Protein AF-A0A6P0DJ82-F1 (afdb_monomer_lite)

Sequence (108 aa):
MTMIDERTPITREGIIADLRRLADLAEASGDRISAVRALKVAWHIERRAPTNPMPPSIDTIIAIGEDAAALASGFDPEAGAAIKAAVADLKACRMELIVAERENSTLH

Secondary structure (DSSP, 8-state):
-----TTS---HHHHHHHHHHHHHHHHHTT-HHHHHHHHHHHHHHHHHS-SSPPPPPHHHHHHHHHHHHHHHHTT-HHHHHHHHHHHHHHHHHHHHHHHHHHHHHT--

Foldseek 3Di:
DDDPPPPDDDDLVNLLVVLCVQLVVCVVVVNNVSNVVSNVVSVCSVPPVPPDDDDDPLVVVLVVLQVVLVVCCVPPVVVSVVSVVVSVVSVVVVVVVVVVVVVVVVVD

Radius of gyration: 18.79 Å; chains: 1; bounding box: 34×27×58 Å

Structure (mmCIF, N/CA/C/O backbone):
data_AF-A0A6P0DJ82-F1
#
_entry.id   AF-A0A6P0DJ82-F1
#
loop_
_atom_site.group_PDB
_atom_site.id
_atom_site.type_symbol
_atom_site.label_atom_id
_atom_site.label_alt_id
_atom_site.label_comp_id
_atom_site.label_asym_id
_atom_site.label_entity_id
_atom_site.label_seq_id
_atom_site.pdbx_PDB_ins_code
_atom_site.Cartn_x
_atom_site.Cartn_y
_atom_site.Cartn_z
_atom_site.occupancy
_atom_site.B_iso_or_equiv
_atom_site.auth_seq_id
_atom_site.auth_comp_id
_atom_site.auth_asym_id
_atom_site.auth_atom_id
_atom_site.pdbx_PDB_model_num
ATOM 1 N N . MET A 1 1 ? -7.851 -16.373 13.574 1.00 32.56 1 MET A N 1
ATOM 2 C CA . MET A 1 1 ? -6.740 -16.456 12.607 1.00 32.56 1 MET A CA 1
ATOM 3 C C . MET A 1 1 ? -7.352 -16.558 11.213 1.00 32.56 1 MET A C 1
ATOM 5 O O . MET A 1 1 ? -7.507 -17.651 10.689 1.00 32.56 1 MET A O 1
ATOM 9 N N . THR A 1 2 ? -7.855 -15.453 10.661 1.00 38.84 2 THR A N 1
ATOM 10 C CA . THR A 1 2 ? -8.396 -15.451 9.294 1.00 38.84 2 THR A CA 1
ATOM 11 C C . THR A 1 2 ? -7.216 -15.314 8.350 1.00 38.84 2 THR A C 1
ATOM 13 O O . THR A 1 2 ? -6.661 -14.227 8.211 1.00 38.84 2 THR A O 1
ATOM 16 N N . MET A 1 3 ? -6.790 -16.447 7.790 1.00 40.94 3 MET A N 1
ATOM 17 C CA . MET A 1 3 ? -5.861 -16.482 6.668 1.00 40.94 3 MET A CA 1
ATOM 18 C C . MET A 1 3 ? -6.471 -15.635 5.555 1.00 40.94 3 MET A C 1
ATOM 20 O O . MET A 1 3 ? -7.591 -15.906 5.122 1.00 40.94 3 MET A O 1
ATOM 24 N N . ILE A 1 4 ? -5.780 -14.570 5.162 1.00 49.41 4 ILE A N 1
ATOM 25 C CA . ILE A 1 4 ? -6.123 -13.824 3.957 1.00 49.41 4 ILE A CA 1
ATOM 26 C C . ILE A 1 4 ? -5.852 -14.808 2.819 1.00 49.41 4 ILE A C 1
ATOM 28 O O . ILE A 1 4 ? -4.702 -15.137 2.550 1.00 49.41 4 ILE A O 1
ATOM 32 N N . ASP A 1 5 ? -6.912 -15.376 2.250 1.00 46.72 5 ASP A N 1
ATOM 33 C CA . ASP A 1 5 ? -6.819 -16.250 1.086 1.00 46.72 5 ASP A CA 1
ATOM 34 C C . ASP A 1 5 ? -6.239 -15.419 -0.067 1.00 46.72 5 ASP A C 1
ATOM 36 O O . ASP A 1 5 ? -6.892 -14.489 -0.555 1.00 46.72 5 ASP A O 1
ATOM 40 N N . GLU A 1 6 ? -5.002 -15.736 -0.465 1.00 53.59 6 GLU A N 1
ATOM 41 C CA . GLU A 1 6 ? -4.192 -15.049 -1.486 1.00 53.59 6 GLU A CA 1
ATOM 42 C C . GLU A 1 6 ? -4.889 -14.948 -2.858 1.00 53.59 6 GLU A C 1
ATOM 44 O O . GLU A 1 6 ? -4.403 -14.273 -3.764 1.00 53.59 6 GLU A O 1
ATOM 49 N N . ARG A 1 7 ? -6.047 -15.599 -3.031 1.00 56.50 7 ARG A N 1
ATOM 50 C CA . ARG A 1 7 ? -6.838 -15.616 -4.268 1.00 56.50 7 ARG A CA 1
ATOM 51 C C . ARG A 1 7 ? -8.034 -14.676 -4.286 1.00 56.50 7 ARG A C 1
ATOM 53 O O . ARG A 1 7 ? -8.703 -14.594 -5.317 1.00 56.50 7 ARG A O 1
ATOM 60 N N . THR A 1 8 ? -8.336 -13.978 -3.193 1.00 61.09 8 THR A N 1
ATOM 61 C CA . THR A 1 8 ? -9.473 -13.049 -3.192 1.00 61.09 8 THR A CA 1
ATOM 62 C C . THR A 1 8 ? -9.048 -11.746 -3.868 1.00 61.09 8 THR A C 1
ATOM 64 O O . THR A 1 8 ? -8.164 -11.064 -3.346 1.00 61.09 8 THR A O 1
ATOM 67 N N . PRO A 1 9 ? -9.625 -11.370 -5.025 1.00 70.06 9 PRO A N 1
ATOM 68 C CA . PRO A 1 9 ? -9.241 -10.137 -5.692 1.00 70.06 9 PRO A CA 1
ATOM 69 C C . PRO A 1 9 ? -9.509 -8.950 -4.766 1.00 70.06 9 PRO A C 1
ATOM 71 O O . PRO A 1 9 ? -10.616 -8.784 -4.246 1.00 70.06 9 PRO A O 1
ATOM 74 N N . ILE A 1 10 ? -8.487 -8.119 -4.566 1.00 78.81 10 ILE A N 1
ATOM 75 C CA . ILE A 1 10 ? -8.620 -6.874 -3.815 1.00 78.81 10 ILE A CA 1
ATOM 76 C C . ILE A 1 10 ? -9.503 -5.938 -4.642 1.00 78.81 10 ILE A C 1
ATOM 78 O O . ILE A 1 10 ? -9.086 -5.399 -5.666 1.00 78.81 10 ILE A O 1
ATOM 82 N N . THR A 1 11 ? -10.749 -5.772 -4.207 1.00 85.62 11 THR A N 1
ATOM 83 C CA . THR A 1 11 ? -11.721 -4.876 -4.839 1.00 85.62 11 THR A CA 1
ATOM 84 C C . THR A 1 11 ? -11.856 -3.590 -4.042 1.00 85.62 11 THR A C 1
ATOM 86 O O . THR A 1 11 ? -11.636 -3.554 -2.828 1.00 85.62 11 THR A O 1
ATOM 89 N N . ARG A 1 12 ? -12.271 -2.520 -4.722 1.00 84.50 12 ARG A N 1
ATOM 90 C CA . ARG A 1 12 ? -12.584 -1.237 -4.089 1.00 84.50 12 ARG A CA 1
ATOM 91 C C . ARG A 1 12 ? -13.615 -1.408 -2.971 1.00 84.50 12 ARG A C 1
ATOM 93 O O . ARG A 1 12 ? -13.432 -0.887 -1.875 1.00 84.50 12 ARG A O 1
ATOM 100 N N . GLU A 1 13 ? -14.675 -2.159 -3.243 1.00 88.19 13 GLU A N 1
ATOM 101 C CA . GLU A 1 13 ? -15.766 -2.427 -2.309 1.00 88.19 13 GLU A CA 1
ATOM 102 C C . GLU A 1 13 ? -15.291 -3.274 -1.120 1.00 88.19 13 GLU A C 1
ATOM 104 O O . GLU A 1 13 ? -15.684 -2.999 0.014 1.00 88.19 13 GLU A O 1
ATOM 109 N N . GLY A 1 14 ? -14.394 -4.239 -1.356 1.00 89.88 14 GLY A N 1
ATOM 110 C CA . GLY A 1 14 ? -13.746 -5.020 -0.301 1.00 89.88 14 GLY A CA 1
ATOM 111 C C . GLY A 1 14 ? -12.925 -4.149 0.650 1.00 89.88 14 GLY A C 1
ATOM 112 O O . GLY A 1 14 ? -13.138 -4.197 1.859 1.00 89.88 14 GLY A O 1
ATOM 113 N N . ILE A 1 15 ? -12.072 -3.269 0.112 1.00 90.00 15 ILE A N 1
ATOM 114 C CA . ILE A 1 15 ? -11.275 -2.330 0.922 1.00 90.00 15 ILE A CA 1
ATOM 115 C C . ILE A 1 15 ? -12.183 -1.411 1.752 1.00 90.00 15 ILE A C 1
ATOM 117 O O . ILE A 1 15 ? -11.930 -1.189 2.935 1.00 90.00 15 ILE A O 1
ATOM 121 N N . ILE A 1 16 ? -13.253 -0.875 1.156 1.00 91.62 16 ILE A N 1
ATOM 122 C CA . ILE A 1 16 ? -14.223 -0.031 1.871 1.00 91.62 16 ILE A CA 1
ATOM 123 C C . ILE A 1 16 ? -14.861 -0.803 3.035 1.00 91.62 16 ILE A C 1
ATOM 125 O O . ILE A 1 16 ? -14.974 -0.264 4.140 1.00 91.62 16 ILE A O 1
ATOM 129 N N . ALA A 1 17 ? -15.271 -2.054 2.809 1.00 93.44 17 ALA A N 1
ATOM 130 C CA . ALA A 1 17 ? -15.864 -2.896 3.844 1.00 93.44 17 ALA A CA 1
ATOM 131 C C . ALA A 1 17 ? -14.873 -3.183 4.984 1.00 93.44 17 ALA A C 1
ATOM 133 O O . ALA A 1 17 ? -15.243 -3.100 6.156 1.00 93.44 17 ALA A O 1
ATOM 134 N N . ASP A 1 18 ? -13.611 -3.456 4.654 1.00 94.25 18 ASP A N 1
ATOM 135 C CA . ASP A 1 18 ? -12.558 -3.701 5.637 1.00 94.25 18 ASP A CA 1
ATOM 136 C C . ASP A 1 18 ? -12.238 -2.452 6.466 1.00 94.25 18 ASP A C 1
ATOM 138 O O . ASP A 1 18 ? -12.105 -2.545 7.685 1.00 94.25 18 ASP A O 1
ATOM 142 N N . LEU A 1 19 ? -12.198 -1.268 5.847 1.00 95.94 19 LEU A N 1
ATOM 143 C CA . LEU A 1 19 ? -11.998 0.002 6.552 1.00 95.94 19 LEU A CA 1
ATOM 144 C C . LEU A 1 19 ? -13.150 0.331 7.506 1.00 95.94 19 LEU A C 1
ATOM 146 O O . LEU A 1 19 ? -12.915 0.831 8.605 1.00 95.94 19 LEU A O 1
ATOM 150 N N . ARG A 1 20 ? -14.397 0.041 7.120 1.00 95.94 20 ARG A N 1
ATOM 151 C CA . ARG A 1 20 ? -15.551 0.204 8.018 1.00 95.94 20 ARG A CA 1
ATOM 152 C C . ARG A 1 20 ? -15.468 -0.759 9.199 1.00 95.94 20 ARG A C 1
ATOM 154 O O . ARG A 1 20 ? -15.602 -0.324 10.335 1.00 95.94 20 ARG A O 1
ATOM 161 N N . ARG A 1 21 ? -15.125 -2.028 8.949 1.00 96.62 21 ARG A N 1
ATOM 162 C CA . ARG A 1 21 ? -14.905 -3.018 10.015 1.00 96.62 21 ARG A CA 1
ATOM 163 C C . ARG A 1 21 ? -13.780 -2.597 10.961 1.00 96.62 21 ARG A C 1
ATOM 165 O O . ARG A 1 21 ? -13.906 -2.749 12.171 1.00 96.62 21 ARG A O 1
ATOM 172 N N . LEU A 1 22 ? -12.685 -2.057 10.424 1.00 95.56 22 LEU A N 1
ATOM 173 C CA . LEU A 1 22 ? -11.589 -1.509 11.223 1.00 95.56 22 LEU A CA 1
ATOM 174 C C . LEU A 1 22 ? -12.072 -0.357 12.111 1.00 95.56 22 LEU A C 1
ATOM 176 O O . LEU A 1 22 ? -11.656 -0.269 13.263 1.00 95.56 22 LEU A O 1
ATOM 180 N N . ALA A 1 23 ? -12.955 0.503 11.597 1.00 96.25 23 ALA A N 1
ATOM 181 C CA . ALA A 1 23 ? -13.532 1.581 12.384 1.00 96.25 23 ALA A CA 1
ATOM 182 C C . ALA A 1 23 ? -14.386 1.060 13.546 1.00 96.25 23 ALA A C 1
ATOM 184 O O . ALA A 1 23 ? -14.192 1.518 14.669 1.00 96.25 23 ALA A O 1
ATOM 185 N N . ASP A 1 24 ? -15.247 0.069 13.297 1.00 97.19 24 ASP A N 1
ATOM 186 C CA . ASP A 1 24 ? -16.080 -0.553 14.335 1.00 97.19 24 ASP A CA 1
ATOM 187 C C . ASP A 1 24 ? -15.214 -1.185 15.438 1.00 97.19 24 ASP A C 1
ATOM 189 O O . ASP A 1 24 ? -15.470 -1.011 16.630 1.00 97.19 24 ASP A O 1
ATOM 193 N N . LEU A 1 25 ? -14.142 -1.885 15.048 1.00 97.25 25 LEU A N 1
ATOM 194 C CA . LEU A 1 25 ? -13.192 -2.492 15.984 1.00 97.25 25 LEU A CA 1
ATOM 195 C 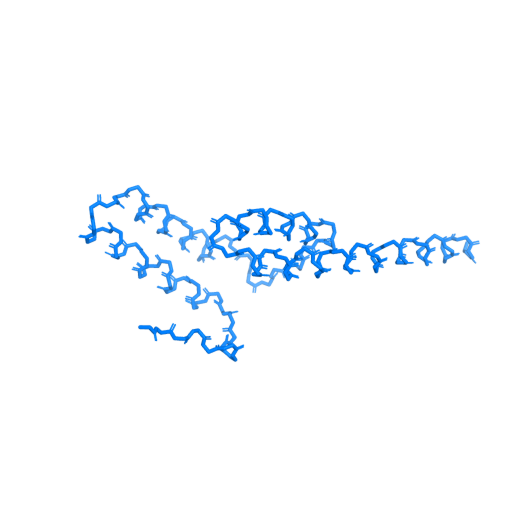C . LEU A 1 25 ? -12.431 -1.442 16.803 1.00 97.25 25 LEU A C 1
ATOM 197 O O . LEU A 1 25 ? -12.233 -1.627 18.003 1.00 97.25 25 LEU A O 1
ATOM 201 N N . ALA A 1 26 ? -12.011 -0.345 16.170 1.00 95.44 26 ALA A N 1
ATOM 202 C CA . ALA A 1 26 ? -11.323 0.752 16.842 1.00 95.44 26 ALA A CA 1
ATOM 203 C C . ALA A 1 26 ? -12.257 1.520 17.793 1.00 95.44 26 ALA A C 1
ATOM 205 O O . ALA A 1 26 ? -11.846 1.923 18.878 1.00 95.44 26 ALA A O 1
ATOM 206 N N . GLU A 1 27 ? -13.531 1.689 17.437 1.00 94.94 27 GLU A N 1
ATOM 207 C CA . GLU A 1 27 ? -14.519 2.296 18.327 1.00 94.94 27 GLU A CA 1
ATOM 208 C C . GLU A 1 27 ? -14.802 1.400 19.539 1.00 94.94 27 GLU A C 1
ATOM 210 O O . GLU A 1 27 ? -14.800 1.887 20.671 1.00 94.94 27 GLU A O 1
ATOM 215 N N . ALA A 1 28 ? -14.933 0.085 19.330 1.00 96.12 28 ALA A N 1
ATOM 216 C CA . ALA A 1 28 ? -15.101 -0.887 20.410 1.00 96.12 28 ALA A CA 1
ATOM 217 C C . ALA A 1 28 ? -13.899 -0.941 21.373 1.00 96.12 28 ALA A C 1
ATOM 219 O O . ALA A 1 28 ? -14.079 -1.206 22.561 1.00 96.12 28 ALA A O 1
ATOM 220 N N . SER A 1 29 ? -12.681 -0.673 20.888 1.00 95.00 29 SER A N 1
ATOM 221 C CA . SER A 1 29 ? -11.470 -0.605 21.719 1.00 95.00 29 SER A CA 1
ATOM 222 C C . SER A 1 29 ? -11.224 0.771 22.355 1.00 95.00 29 SER A C 1
ATOM 224 O O . SER A 1 29 ? -10.307 0.913 23.164 1.00 95.00 29 SER A O 1
ATOM 226 N N . GLY A 1 30 ? -12.034 1.782 22.020 1.00 95.75 30 GLY A N 1
ATOM 227 C CA . GLY A 1 30 ? -11.891 3.157 22.502 1.00 95.75 30 GLY A CA 1
ATOM 228 C C . GLY A 1 30 ? -10.894 4.020 21.713 1.00 95.75 30 GLY A C 1
ATOM 229 O O . GLY A 1 30 ? -10.708 5.192 22.049 1.00 95.75 30 GLY A O 1
ATOM 230 N N . ASP A 1 31 ? -10.288 3.504 20.640 1.00 95.94 31 ASP A N 1
ATOM 231 C CA . ASP A 1 31 ? -9.418 4.268 19.740 1.00 95.94 31 ASP A CA 1
ATOM 232 C C . ASP A 1 31 ? -10.230 5.049 18.695 1.00 95.94 31 ASP A C 1
ATOM 234 O O . ASP A 1 31 ? -10.314 4.734 17.501 1.00 95.94 31 ASP A O 1
ATOM 238 N N . ARG A 1 32 ? -10.821 6.149 19.160 1.00 94.44 32 ARG A N 1
ATOM 239 C CA . ARG A 1 32 ? -11.651 7.019 18.322 1.00 94.44 32 ARG A CA 1
ATOM 240 C C . ARG A 1 32 ? -10.871 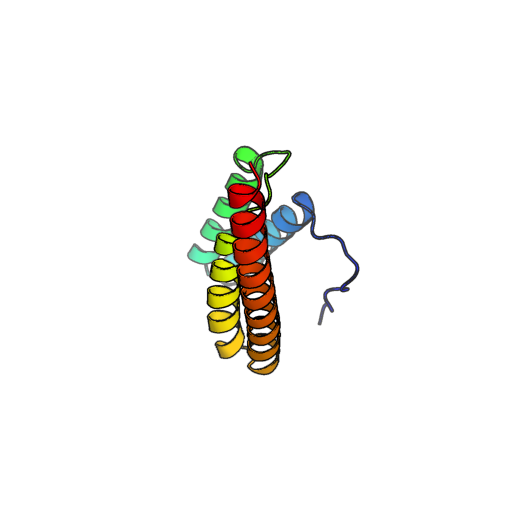7.687 17.184 1.00 94.44 32 ARG A C 1
ATOM 242 O O . ARG A 1 32 ? -11.465 8.029 16.161 1.00 94.44 32 ARG A O 1
ATOM 249 N N . ILE A 1 33 ? -9.558 7.887 17.336 1.00 96.00 33 ILE A N 1
ATOM 250 C CA . ILE A 1 33 ? -8.726 8.511 16.297 1.00 96.00 33 ILE A CA 1
ATOM 251 C C . ILE A 1 33 ? -8.613 7.566 15.105 1.00 96.00 33 ILE A C 1
ATOM 253 O O . ILE A 1 33 ? -8.857 7.984 13.968 1.00 96.00 33 ILE A O 1
ATOM 257 N N . SER A 1 34 ? -8.275 6.303 15.358 1.00 93.62 34 SER A N 1
ATOM 258 C CA . SER A 1 34 ? -8.182 5.296 14.303 1.00 93.62 34 SER A CA 1
ATOM 259 C C . SER A 1 34 ? -9.537 5.035 13.653 1.00 93.62 34 SER A C 1
ATOM 261 O O . SER A 1 34 ? -9.603 4.973 12.424 1.00 93.62 34 SER A O 1
ATOM 263 N N . ALA A 1 35 ? -10.626 5.013 14.432 1.00 95.00 35 ALA A N 1
ATOM 264 C CA . ALA A 1 35 ? -11.977 4.861 13.892 1.00 95.00 35 ALA A CA 1
ATOM 265 C C . ALA A 1 35 ? -12.333 5.963 12.878 1.00 95.00 35 ALA A C 1
ATOM 267 O O . ALA A 1 35 ? -12.703 5.687 11.734 1.00 95.00 35 ALA A O 1
ATOM 268 N N . VAL A 1 36 ? -12.135 7.234 13.251 1.00 96.31 36 VAL A N 1
ATOM 269 C CA . VAL A 1 36 ? -12.409 8.375 12.360 1.00 96.31 36 VAL A CA 1
ATOM 270 C C . VAL A 1 36 ? -11.504 8.354 11.128 1.00 96.31 36 VAL A C 1
ATOM 272 O O . VAL A 1 36 ? -11.957 8.659 10.022 1.00 96.31 36 VAL A O 1
ATOM 275 N N . ARG A 1 37 ? -10.224 7.994 11.291 1.00 95.44 37 ARG A N 1
ATOM 276 C CA . ARG A 1 37 ? -9.287 7.884 10.165 1.00 95.44 37 ARG A CA 1
ATOM 277 C C . ARG A 1 37 ? -9.735 6.815 9.173 1.00 95.44 37 ARG A C 1
ATOM 279 O O . ARG A 1 37 ? -9.788 7.113 7.981 1.00 95.44 37 ARG A O 1
ATOM 286 N N . ALA A 1 38 ? -10.110 5.631 9.649 1.00 94.31 38 ALA A N 1
ATOM 287 C CA . ALA A 1 38 ? -10.577 4.541 8.799 1.00 94.31 38 ALA A CA 1
ATOM 288 C C . ALA A 1 38 ? -11.837 4.937 8.005 1.00 94.31 38 ALA A C 1
ATOM 290 O O . ALA A 1 38 ? -11.864 4.796 6.780 1.00 94.31 38 ALA A O 1
ATOM 291 N N . LEU A 1 39 ? -12.827 5.563 8.658 1.00 94.69 39 LEU A N 1
ATOM 292 C CA . LEU A 1 39 ? -14.037 6.063 7.987 1.00 94.69 39 LEU A CA 1
ATOM 293 C C . LEU A 1 39 ? -13.741 7.163 6.962 1.00 94.69 39 LEU A C 1
ATOM 295 O O . LEU A 1 39 ? -14.322 7.179 5.876 1.00 94.69 39 LEU A O 1
ATOM 299 N N . LYS A 1 40 ? -12.819 8.081 7.274 1.00 94.81 40 LYS A N 1
ATOM 300 C CA . LYS A 1 40 ? -12.422 9.151 6.350 1.00 94.81 40 LYS A CA 1
ATOM 301 C C . LYS A 1 40 ? -11.783 8.588 5.080 1.00 94.81 40 LYS A C 1
ATOM 303 O O . LYS A 1 40 ? -12.055 9.099 3.993 1.00 94.81 40 LYS A O 1
ATOM 308 N N . VAL A 1 41 ? -10.951 7.555 5.209 1.00 93.31 41 VAL A N 1
ATOM 309 C CA . VAL A 1 41 ? -10.340 6.878 4.056 1.00 93.31 41 VAL A CA 1
ATOM 310 C C . VAL A 1 41 ? -11.409 6.150 3.241 1.00 93.31 41 VAL A C 1
ATOM 312 O O . VAL A 1 41 ? -11.461 6.351 2.029 1.00 93.31 41 VAL A O 1
ATOM 315 N N . ALA A 1 42 ? -12.313 5.402 3.885 1.00 92.81 42 ALA A N 1
ATOM 316 C CA . ALA A 1 42 ? -13.413 4.717 3.198 1.00 92.81 42 ALA A CA 1
ATOM 317 C C . ALA A 1 42 ? -14.260 5.698 2.372 1.00 92.81 42 ALA A C 1
ATOM 319 O O . ALA A 1 42 ? -14.452 5.508 1.172 1.00 92.81 42 ALA A O 1
ATOM 320 N N . TRP A 1 43 ? -14.665 6.817 2.979 1.00 93.12 43 TRP A N 1
ATOM 321 C CA . TRP A 1 43 ? -15.403 7.885 2.302 1.00 93.12 43 TRP A CA 1
ATOM 322 C C . TRP A 1 43 ? -14.634 8.490 1.119 1.00 93.12 43 TRP A C 1
ATOM 324 O O . TRP A 1 43 ? -15.215 8.818 0.081 1.00 93.12 43 TRP A O 1
ATOM 334 N N . HIS A 1 44 ? -13.317 8.666 1.260 1.00 89.38 44 HIS A N 1
ATOM 335 C CA . HIS A 1 44 ? -12.492 9.221 0.192 1.00 89.38 44 HIS A CA 1
ATOM 336 C C . HIS A 1 44 ? -12.445 8.279 -1.013 1.00 89.38 44 HIS A C 1
ATOM 338 O O . HIS A 1 44 ? -12.632 8.726 -2.143 1.00 89.38 44 HIS A O 1
ATOM 344 N N . ILE A 1 45 ? -12.270 6.979 -0.776 1.00 87.38 45 ILE A N 1
ATOM 345 C CA . ILE A 1 45 ? -12.305 5.960 -1.829 1.00 87.38 45 ILE A CA 1
ATOM 346 C C . ILE A 1 45 ? -13.697 5.918 -2.478 1.00 87.38 45 ILE A C 1
ATOM 348 O O . ILE A 1 45 ? -13.821 5.870 -3.703 1.00 87.38 45 ILE A O 1
ATOM 352 N N . GLU A 1 46 ? -14.757 6.022 -1.676 1.00 86.44 46 GLU A N 1
ATOM 353 C CA . GLU A 1 46 ? -16.139 6.038 -2.157 1.00 86.44 46 GLU A CA 1
ATOM 354 C C . GLU A 1 46 ? -16.450 7.196 -3.113 1.00 86.44 46 GLU A C 1
ATOM 356 O O . GLU A 1 46 ? -17.221 7.024 -4.057 1.00 86.44 46 GLU A O 1
ATOM 361 N N . ARG A 1 47 ? -15.871 8.377 -2.878 1.00 82.69 47 ARG A N 1
ATOM 362 C CA . ARG A 1 47 ? -16.293 9.609 -3.567 1.00 82.69 47 ARG A CA 1
ATOM 363 C C . ARG A 1 47 ? -15.264 10.224 -4.494 1.00 82.69 47 ARG A C 1
ATOM 365 O O . ARG A 1 47 ? -15.638 11.033 -5.338 1.00 82.69 47 ARG A O 1
ATOM 372 N N . ARG A 1 48 ? -13.983 9.936 -4.282 1.00 76.69 48 ARG A N 1
ATOM 373 C CA . ARG A 1 48 ? -12.876 10.597 -4.982 1.00 76.69 48 ARG A CA 1
ATOM 374 C C . ARG A 1 48 ? -11.934 9.635 -5.682 1.00 76.69 48 ARG A C 1
ATOM 376 O O . ARG A 1 48 ? -11.187 10.098 -6.537 1.00 76.69 48 ARG A O 1
ATOM 383 N N . ALA A 1 49 ? -11.963 8.337 -5.366 1.00 72.12 49 ALA A N 1
ATOM 384 C CA . ALA A 1 49 ? -11.199 7.394 -6.168 1.00 72.12 49 ALA A CA 1
ATOM 385 C C . ALA A 1 49 ? -11.808 7.339 -7.579 1.00 72.12 49 ALA A C 1
ATOM 387 O O . ALA A 1 49 ? -13.021 7.133 -7.701 1.00 72.12 49 ALA A O 1
ATOM 388 N N . PRO A 1 50 ? -11.005 7.547 -8.635 1.00 66.50 50 PRO A N 1
ATOM 389 C CA . PRO A 1 50 ? -11.482 7.397 -9.999 1.00 66.50 50 PRO A CA 1
ATOM 390 C C . PRO A 1 50 ? -12.017 5.978 -10.194 1.00 66.50 50 PRO A C 1
ATOM 392 O O . PRO A 1 50 ? -11.397 5.008 -9.764 1.00 66.50 50 PRO A O 1
ATOM 395 N N . THR A 1 51 ? -13.164 5.856 -10.862 1.00 65.44 51 THR A N 1
ATOM 396 C CA . THR A 1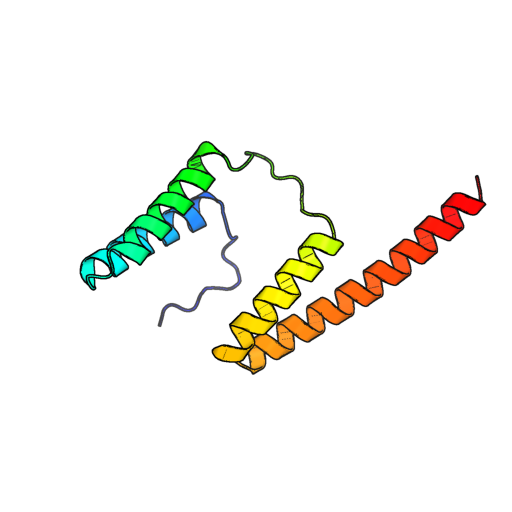 51 ? -13.780 4.562 -11.197 1.00 65.44 51 THR A CA 1
ATOM 397 C C . THR A 1 51 ? -12.856 3.696 -12.052 1.00 65.44 51 THR A C 1
ATOM 399 O O . THR A 1 51 ? -12.977 2.477 -12.042 1.00 65.44 51 THR A O 1
ATOM 402 N N . ASN A 1 52 ? -11.929 4.335 -12.774 1.00 63.38 52 ASN A N 1
ATOM 403 C CA . ASN A 1 52 ? -10.863 3.692 -13.521 1.00 63.38 52 ASN A CA 1
ATOM 404 C C . ASN A 1 52 ? -9.526 4.376 -13.174 1.00 63.38 52 ASN A C 1
ATOM 406 O O . ASN A 1 52 ? -9.180 5.389 -13.790 1.00 63.38 52 ASN A O 1
ATOM 410 N N . PRO A 1 53 ? -8.821 3.929 -12.122 1.00 67.19 53 PRO A N 1
ATOM 411 C CA . PRO A 1 53 ? -7.550 4.525 -11.744 1.00 67.19 53 PRO A CA 1
ATOM 412 C C . PRO A 1 53 ? -6.518 4.263 -12.838 1.00 67.19 53 PRO A C 1
ATOM 414 O O . PRO A 1 53 ? -6.280 3.120 -13.220 1.00 67.19 53 PRO A O 1
ATOM 417 N N . MET A 1 54 ? -5.880 5.328 -13.324 1.00 72.31 54 MET A N 1
ATOM 418 C CA . MET A 1 54 ? -4.643 5.159 -14.075 1.00 72.31 54 MET A CA 1
ATOM 419 C C . MET A 1 54 ? -3.611 4.531 -13.134 1.00 72.31 54 MET A C 1
ATOM 421 O O . MET A 1 54 ? -3.454 5.030 -12.013 1.00 72.31 54 MET A O 1
ATOM 425 N N . PRO A 1 55 ? -2.926 3.451 -13.547 1.00 76.50 55 PRO A N 1
ATOM 426 C CA . PRO A 1 55 ? -1.865 2.886 -12.735 1.00 76.50 55 PRO A CA 1
ATOM 427 C C . PRO A 1 55 ? -0.805 3.967 -12.451 1.00 76.50 55 PRO A C 1
ATOM 429 O O . PRO A 1 55 ? -0.521 4.790 -13.331 1.00 76.50 55 PRO A O 1
ATOM 432 N N . PRO A 1 56 ? -0.242 4.008 -11.229 1.00 83.44 56 PRO A N 1
ATOM 433 C CA . PRO A 1 56 ? 0.834 4.935 -10.909 1.00 83.44 56 PRO A CA 1
ATOM 434 C C . PRO A 1 56 ? 2.042 4.696 -11.822 1.00 83.44 56 PRO A C 1
ATOM 436 O O . PRO A 1 56 ? 2.218 3.604 -12.366 1.00 83.44 56 PRO A O 1
ATOM 439 N N . SER A 1 57 ? 2.909 5.703 -11.964 1.00 89.56 57 SER A N 1
ATOM 440 C CA . SER A 1 57 ? 4.179 5.504 -12.668 1.00 89.56 57 SER A CA 1
ATOM 441 C C . SER A 1 57 ? 5.026 4.433 -11.971 1.00 89.56 57 SER A C 1
ATOM 443 O O . SER A 1 57 ? 4.922 4.252 -10.756 1.00 89.56 57 SER A O 1
ATOM 445 N N . ILE A 1 58 ? 5.906 3.760 -12.720 1.00 90.62 58 ILE A N 1
ATOM 446 C CA . ILE A 1 58 ? 6.840 2.766 -12.159 1.00 90.62 58 ILE A CA 1
ATOM 447 C C . ILE A 1 58 ? 7.640 3.372 -10.997 1.00 90.62 58 ILE A C 1
ATOM 449 O O . ILE A 1 58 ? 7.770 2.748 -9.950 1.00 90.62 58 ILE A O 1
ATOM 453 N N . ASP A 1 59 ? 8.085 4.622 -11.137 1.00 92.44 59 ASP A N 1
ATOM 454 C CA . ASP A 1 59 ? 8.836 5.329 -10.095 1.00 92.44 59 ASP A CA 1
ATOM 455 C C . ASP A 1 59 ? 7.994 5.545 -8.821 1.00 92.44 59 ASP A C 1
ATOM 457 O O . ASP A 1 59 ? 8.496 5.425 -7.705 1.00 92.44 59 ASP A O 1
ATOM 461 N N . THR A 1 60 ? 6.687 5.790 -8.975 1.00 92.12 60 THR A N 1
ATOM 462 C CA . THR A 1 60 ? 5.752 5.898 -7.844 1.00 92.12 60 THR A CA 1
ATOM 463 C C . THR A 1 60 ? 5.540 4.541 -7.171 1.00 92.12 60 THR A C 1
ATOM 465 O O . THR A 1 60 ? 5.491 4.464 -5.947 1.00 92.12 60 THR A O 1
ATOM 468 N N . ILE A 1 61 ? 5.441 3.460 -7.951 1.00 92.62 61 ILE A N 1
ATOM 469 C CA . ILE A 1 61 ? 5.314 2.093 -7.423 1.00 92.62 61 ILE A CA 1
ATOM 470 C C . ILE A 1 61 ? 6.572 1.704 -6.635 1.00 92.62 61 ILE A C 1
ATOM 472 O O . ILE A 1 61 ? 6.453 1.147 -5.546 1.00 92.62 61 ILE A O 1
ATOM 476 N N . ILE A 1 62 ? 7.761 2.042 -7.145 1.00 94.31 62 ILE A N 1
ATOM 477 C CA . ILE A 1 62 ? 9.038 1.832 -6.450 1.00 94.31 62 ILE A CA 1
ATOM 478 C C . ILE A 1 62 ? 9.030 2.548 -5.096 1.00 94.31 62 ILE A C 1
ATOM 480 O O . ILE A 1 62 ? 9.290 1.904 -4.082 1.00 94.31 62 ILE A O 1
ATOM 484 N N . ALA A 1 63 ? 8.675 3.837 -5.065 1.00 94.06 63 ALA A N 1
ATOM 485 C CA . ALA A 1 63 ? 8.636 4.616 -3.827 1.00 94.06 63 ALA A CA 1
ATOM 486 C C . ALA A 1 63 ? 7.666 4.015 -2.791 1.00 94.06 63 ALA A C 1
ATOM 488 O O . ALA A 1 63 ? 8.028 3.833 -1.630 1.00 94.06 63 ALA A O 1
ATOM 489 N N . ILE A 1 64 ? 6.460 3.621 -3.222 1.00 93.88 64 ILE A N 1
ATOM 490 C CA . ILE A 1 64 ? 5.485 2.940 -2.354 1.00 93.88 64 ILE A CA 1
ATOM 491 C C . ILE A 1 64 ? 6.066 1.632 -1.800 1.00 93.88 64 ILE A C 1
ATOM 493 O O . ILE A 1 64 ? 5.882 1.325 -0.623 1.00 93.88 64 ILE A O 1
ATOM 497 N N . GLY A 1 65 ? 6.762 0.856 -2.633 1.00 93.88 65 GLY A N 1
ATOM 498 C CA . GLY A 1 65 ? 7.393 -0.394 -2.219 1.00 93.88 65 GLY A CA 1
ATOM 499 C C . GLY A 1 65 ? 8.502 -0.197 -1.182 1.00 93.88 65 GLY A C 1
ATOM 500 O O . GLY A 1 65 ? 8.609 -0.994 -0.252 1.00 93.88 65 GLY A O 1
ATOM 501 N N . GLU A 1 66 ? 9.300 0.868 -1.292 1.00 95.19 66 GLU A N 1
ATOM 502 C CA . GLU A 1 66 ? 10.337 1.207 -0.306 1.00 95.19 66 GLU A CA 1
ATOM 503 C C . GLU A 1 66 ? 9.736 1.568 1.055 1.00 95.19 66 GLU A C 1
ATOM 505 O O . GLU A 1 66 ? 10.163 1.029 2.083 1.00 95.19 66 GLU A O 1
ATOM 510 N N . ASP A 1 67 ? 8.703 2.412 1.058 1.00 95.06 67 ASP A N 1
ATOM 511 C CA . ASP A 1 67 ? 7.976 2.787 2.272 1.00 95.06 67 ASP A CA 1
ATOM 512 C C . ASP A 1 67 ? 7.310 1.560 2.916 1.00 95.06 67 ASP A C 1
ATOM 514 O O . ASP A 1 67 ? 7.404 1.346 4.130 1.00 95.06 67 ASP A O 1
ATOM 518 N N . ALA A 1 68 ? 6.682 0.705 2.101 1.00 91.56 68 ALA A N 1
ATOM 519 C CA . ALA A 1 68 ? 6.054 -0.531 2.558 1.00 91.56 68 ALA A CA 1
ATOM 520 C C . ALA A 1 68 ? 7.078 -1.512 3.143 1.00 91.56 68 ALA A C 1
ATOM 522 O O . ALA A 1 68 ? 6.830 -2.096 4.195 1.00 91.56 68 ALA A O 1
ATOM 523 N N . ALA A 1 69 ? 8.245 -1.666 2.514 1.00 92.81 69 ALA A N 1
ATOM 524 C CA . ALA A 1 69 ? 9.324 -2.499 3.028 1.00 92.81 69 ALA A CA 1
ATOM 525 C C . ALA A 1 69 ? 9.857 -1.999 4.376 1.00 92.81 69 ALA A C 1
ATOM 527 O O . ALA A 1 69 ? 10.141 -2.810 5.264 1.00 92.81 69 ALA A O 1
ATOM 528 N N . ALA A 1 70 ? 10.015 -0.681 4.535 1.00 90.69 70 ALA A N 1
ATOM 529 C CA . ALA A 1 70 ? 10.456 -0.074 5.786 1.00 90.69 70 ALA A CA 1
ATOM 530 C C . ALA A 1 70 ? 9.442 -0.330 6.908 1.00 90.69 70 ALA A C 1
ATOM 532 O O . ALA A 1 70 ? 9.828 -0.755 7.997 1.00 90.69 70 ALA A O 1
ATOM 533 N N . LEU A 1 71 ? 8.152 -0.150 6.611 1.00 92.06 71 LEU A N 1
ATOM 534 C CA . LEU A 1 71 ? 7.071 -0.433 7.548 1.00 92.06 71 LEU A CA 1
ATOM 535 C C . LEU A 1 71 ? 7.025 -1.922 7.915 1.00 92.06 71 LEU A C 1
ATOM 537 O O . LEU A 1 71 ? 7.063 -2.261 9.095 1.00 92.06 71 LEU A O 1
ATOM 541 N N . ALA A 1 72 ? 6.989 -2.805 6.914 1.00 92.00 72 ALA A N 1
ATOM 542 C CA . ALA A 1 72 ? 6.888 -4.249 7.102 1.00 92.00 72 ALA A CA 1
ATOM 543 C C . ALA A 1 72 ? 8.061 -4.799 7.914 1.00 92.00 72 ALA A C 1
ATOM 545 O O . ALA A 1 72 ? 7.833 -5.565 8.840 1.00 92.00 72 ALA A O 1
ATOM 546 N N . SER A 1 73 ? 9.290 -4.329 7.663 1.00 89.44 73 SER A N 1
ATOM 547 C CA . SER A 1 73 ? 10.485 -4.768 8.404 1.00 89.44 73 SER A CA 1
ATOM 548 C C . SER A 1 73 ? 10.373 -4.563 9.924 1.00 89.44 73 SER A C 1
ATOM 550 O O . SER A 1 73 ? 11.057 -5.252 10.676 1.00 89.44 73 SER A O 1
ATOM 552 N N . GLY A 1 74 ? 9.542 -3.617 10.384 1.00 90.38 74 GLY A N 1
ATOM 553 C CA . GLY A 1 74 ? 9.296 -3.373 11.809 1.00 90.38 74 GLY A CA 1
ATOM 554 C C . GLY A 1 74 ? 8.356 -4.382 12.480 1.00 90.38 74 GLY A C 1
ATOM 555 O O . GLY A 1 74 ? 8.366 -4.488 13.704 1.00 90.38 74 GLY A O 1
ATOM 556 N N . PHE A 1 75 ? 7.562 -5.120 11.700 1.00 91.12 75 PHE A N 1
ATOM 557 C CA . PHE A 1 75 ? 6.585 -6.101 12.192 1.00 91.12 75 PHE A CA 1
ATOM 558 C C . PHE A 1 75 ? 6.945 -7.535 11.789 1.00 91.12 75 PHE A C 1
ATOM 560 O O . PHE A 1 75 ? 6.792 -8.455 12.587 1.00 91.12 75 PHE A O 1
ATOM 567 N N . ASP A 1 76 ? 7.433 -7.704 10.562 1.00 92.50 76 ASP A N 1
ATOM 568 C CA . ASP A 1 76 ? 7.839 -8.958 9.943 1.00 92.50 76 ASP A CA 1
ATOM 569 C C . ASP A 1 76 ? 9.075 -8.713 9.047 1.00 92.50 76 ASP A C 1
ATOM 571 O O . ASP A 1 76 ? 8.966 -8.197 7.924 1.00 92.50 76 ASP A O 1
ATOM 575 N N . PRO A 1 77 ? 10.279 -9.062 9.535 1.00 92.69 77 PRO A N 1
ATOM 576 C CA . PRO A 1 77 ? 11.517 -8.902 8.781 1.00 92.69 77 PRO A CA 1
ATOM 577 C C . PRO A 1 77 ? 11.568 -9.711 7.480 1.00 92.69 77 PRO A C 1
ATOM 579 O O . PRO A 1 77 ? 12.215 -9.266 6.530 1.00 92.69 77 PRO A O 1
ATOM 582 N N . GLU A 1 78 ? 10.910 -10.873 7.419 1.00 94.75 78 GLU A N 1
ATOM 583 C CA . GLU A 1 78 ? 10.898 -11.734 6.233 1.00 94.75 78 GLU A CA 1
ATOM 584 C C . GLU A 1 78 ? 10.035 -11.105 5.136 1.00 94.75 78 GLU A C 1
ATOM 586 O O . GLU A 1 78 ? 10.505 -10.923 4.009 1.00 94.75 78 GLU A O 1
ATOM 591 N N . ALA A 1 79 ? 8.832 -10.642 5.489 1.00 90.44 79 ALA A N 1
ATOM 592 C CA . ALA A 1 79 ? 7.990 -9.868 4.578 1.00 90.44 79 ALA A CA 1
ATOM 593 C C . ALA A 1 79 ? 8.697 -8.587 4.104 1.00 90.44 79 ALA A C 1
ATOM 595 O O . ALA A 1 79 ? 8.688 -8.262 2.915 1.00 90.44 79 ALA A O 1
ATOM 596 N N . GLY A 1 80 ? 9.377 -7.879 5.011 1.00 93.62 80 GLY A N 1
ATOM 597 C CA . GLY A 1 80 ? 10.178 -6.706 4.665 1.00 93.62 80 GLY A CA 1
ATOM 598 C C . GLY A 1 80 ? 11.302 -7.017 3.669 1.00 93.62 80 GLY A C 1
ATOM 599 O O . GLY A 1 80 ? 11.530 -6.241 2.740 1.00 93.62 80 GLY A O 1
ATOM 600 N N . ALA A 1 81 ? 11.997 -8.146 3.827 1.00 95.31 81 ALA A N 1
ATOM 601 C CA . ALA A 1 81 ? 13.043 -8.586 2.905 1.00 95.31 81 ALA A CA 1
ATOM 602 C C . ALA A 1 81 ? 12.482 -8.973 1.527 1.00 95.31 81 ALA A C 1
ATOM 604 O O . ALA A 1 81 ? 13.052 -8.576 0.509 1.00 95.31 81 ALA A O 1
ATOM 605 N N . ALA A 1 82 ? 11.345 -9.673 1.487 1.00 96.25 82 ALA A N 1
ATOM 606 C CA . ALA A 1 82 ? 10.677 -10.051 0.244 1.00 96.25 82 ALA A CA 1
ATOM 607 C C . ALA A 1 82 ? 10.260 -8.821 -0.582 1.00 96.25 82 ALA A C 1
ATOM 609 O O . ALA A 1 82 ? 10.526 -8.758 -1.783 1.00 96.25 82 ALA A O 1
ATOM 610 N N . ILE A 1 83 ? 9.688 -7.798 0.066 1.00 95.06 83 ILE A N 1
ATOM 611 C CA . ILE A 1 83 ? 9.313 -6.547 -0.612 1.00 95.06 83 IL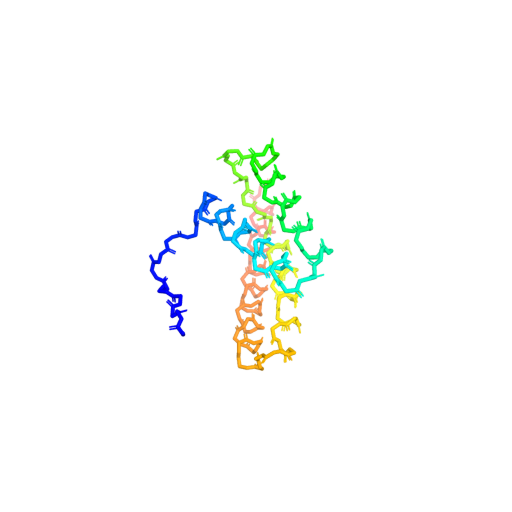E A CA 1
ATOM 612 C C . ILE A 1 83 ? 10.561 -5.826 -1.143 1.00 95.06 83 ILE A C 1
ATOM 614 O O . ILE A 1 83 ? 10.559 -5.363 -2.282 1.00 95.06 83 ILE A O 1
ATOM 618 N N . LYS A 1 84 ? 11.655 -5.766 -0.366 1.00 96.44 84 LYS A N 1
ATOM 619 C CA . LYS A 1 84 ? 12.919 -5.151 -0.821 1.00 96.44 84 LYS A CA 1
ATOM 620 C C . LYS A 1 84 ? 13.478 -5.830 -2.066 1.00 96.44 84 LYS A C 1
ATOM 622 O O . LYS A 1 84 ? 13.936 -5.127 -2.963 1.00 96.44 84 LYS A O 1
ATOM 627 N N . ALA A 1 85 ? 13.437 -7.161 -2.120 1.00 97.31 85 ALA A N 1
ATOM 628 C CA . ALA A 1 85 ? 13.881 -7.916 -3.287 1.00 97.31 85 ALA A CA 1
ATOM 629 C C . ALA A 1 85 ? 13.039 -7.564 -4.524 1.00 97.31 85 ALA A C 1
ATOM 631 O O . ALA A 1 85 ? 13.593 -7.148 -5.537 1.00 97.31 85 ALA A O 1
ATOM 632 N N . ALA A 1 86 ? 11.708 -7.588 -4.402 1.00 96.31 86 ALA A N 1
ATOM 633 C CA . ALA A 1 86 ? 10.812 -7.220 -5.499 1.00 96.31 86 ALA A CA 1
ATOM 634 C C . ALA A 1 86 ? 11.021 -5.770 -5.986 1.00 96.31 86 ALA A C 1
ATOM 636 O O . ALA A 1 86 ? 10.993 -5.498 -7.186 1.00 96.31 86 ALA A O 1
ATOM 637 N N . VAL A 1 87 ? 11.268 -4.827 -5.070 1.00 96.69 87 VAL A N 1
ATOM 638 C CA . VAL A 1 87 ? 11.582 -3.431 -5.418 1.00 96.69 87 VAL A CA 1
ATOM 639 C C . VAL A 1 87 ? 12.931 -3.317 -6.133 1.00 96.69 87 VAL A C 1
ATOM 641 O O . VAL A 1 87 ? 13.060 -2.517 -7.061 1.00 96.69 87 VAL A O 1
ATOM 644 N N . ALA A 1 88 ? 13.937 -4.094 -5.725 1.00 96.62 88 ALA A N 1
ATOM 645 C CA . ALA A 1 88 ? 15.239 -4.116 -6.387 1.00 96.62 88 ALA A CA 1
ATOM 646 C C . ALA A 1 88 ? 15.126 -4.630 -7.831 1.00 96.62 88 ALA A C 1
ATOM 648 O O . A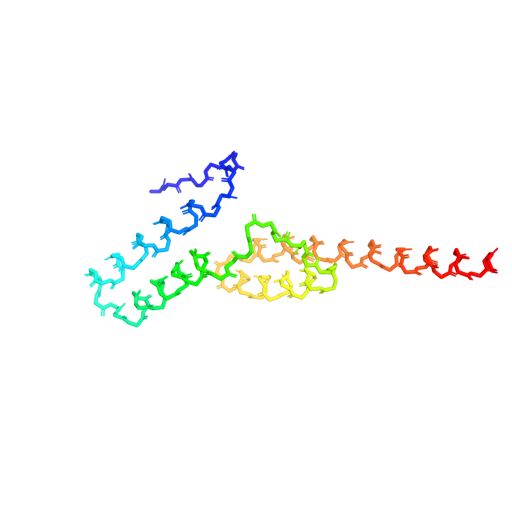LA A 1 88 ? 15.660 -3.993 -8.741 1.00 96.62 88 ALA A O 1
ATOM 649 N N . ASP A 1 89 ? 14.364 -5.702 -8.045 1.00 96.50 89 ASP A N 1
ATOM 650 C CA . ASP A 1 89 ? 14.092 -6.241 -9.380 1.00 96.50 89 ASP A CA 1
ATOM 651 C C . ASP A 1 89 ? 13.354 -5.213 -10.252 1.00 96.50 89 ASP A C 1
ATOM 653 O O . ASP A 1 89 ? 13.751 -4.942 -11.386 1.00 96.50 89 ASP A O 1
ATOM 657 N N . LEU A 1 90 ? 12.334 -4.543 -9.701 1.00 94.88 90 LEU A N 1
ATOM 658 C CA . LEU A 1 90 ? 11.591 -3.504 -10.418 1.00 94.88 90 LEU A CA 1
ATOM 659 C C . LEU A 1 90 ? 12.484 -2.318 -10.822 1.00 94.88 90 LEU A C 1
ATOM 661 O O . LEU A 1 90 ? 12.347 -1.785 -11.926 1.00 94.88 90 LEU A O 1
ATOM 665 N N . LYS A 1 91 ? 13.422 -1.914 -9.956 1.00 96.62 91 LYS A N 1
ATOM 666 C CA . LYS A 1 91 ? 14.416 -0.876 -10.271 1.00 96.62 91 LYS A CA 1
ATOM 667 C C . LYS A 1 91 ? 15.338 -1.298 -11.411 1.00 96.62 91 LYS A C 1
ATOM 669 O O . LYS A 1 91 ? 15.624 -0.470 -12.276 1.00 96.62 91 LYS A O 1
ATOM 674 N N . ALA A 1 92 ? 15.781 -2.555 -11.429 1.00 95.88 92 ALA A N 1
ATOM 675 C CA . ALA A 1 92 ? 16.599 -3.086 -12.517 1.00 95.88 92 ALA A CA 1
ATOM 676 C C . ALA A 1 92 ? 15.838 -3.023 -13.852 1.00 95.88 92 ALA A C 1
ATOM 678 O O . ALA A 1 92 ? 16.320 -2.396 -14.797 1.00 95.88 92 ALA A O 1
ATOM 679 N N . CYS A 1 93 ? 14.599 -3.526 -13.890 1.00 94.44 93 CYS A N 1
ATOM 680 C CA . CYS A 1 93 ? 13.744 -3.439 -15.077 1.00 94.44 93 CYS A CA 1
ATOM 681 C C . CYS A 1 93 ? 13.496 -1.988 -15.520 1.00 94.44 93 CYS A C 1
ATOM 683 O O . CYS A 1 93 ? 13.476 -1.690 -16.714 1.00 94.44 93 CYS A O 1
ATOM 685 N N . ARG A 1 94 ? 13.326 -1.051 -14.576 1.00 94.31 94 ARG A N 1
ATOM 686 C CA . ARG A 1 94 ? 13.150 0.369 -14.908 1.00 94.31 94 ARG A CA 1
ATOM 687 C C . ARG A 1 94 ? 14.388 0.953 -15.589 1.00 94.31 94 ARG A C 1
ATOM 689 O O . ARG A 1 94 ? 14.233 1.749 -16.511 1.00 94.31 94 ARG A O 1
ATOM 696 N N . MET A 1 95 ? 15.593 0.571 -15.167 1.00 94.38 95 MET A N 1
ATOM 697 C CA . MET A 1 95 ? 16.830 1.017 -15.821 1.00 94.38 95 MET A CA 1
ATOM 698 C C . MET A 1 95 ? 16.964 0.469 -17.234 1.00 94.38 95 MET A C 1
ATOM 700 O O . MET A 1 95 ? 17.276 1.236 -18.142 1.00 94.38 95 MET A O 1
ATOM 704 N N . GLU A 1 96 ? 16.662 -0.811 -17.438 1.00 93.94 96 GLU A N 1
ATOM 705 C CA . GLU A 1 96 ? 16.633 -1.413 -18.776 1.00 93.94 96 GLU A CA 1
ATOM 706 C C . GLU A 1 96 ? 15.641 -0.690 -19.694 1.00 93.94 96 GLU A C 1
ATOM 708 O O . GLU A 1 96 ? 15.977 -0.356 -20.831 1.00 93.94 96 GLU A O 1
ATOM 713 N N . LEU A 1 97 ? 14.452 -0.359 -19.178 1.00 92.19 97 LEU A N 1
ATOM 714 C CA . LEU A 1 97 ? 13.446 0.389 -19.926 1.00 92.19 97 LEU A CA 1
ATOM 715 C C . LEU A 1 97 ? 13.951 1.780 -20.335 1.00 92.19 97 LEU A C 1
ATOM 717 O O . LEU A 1 97 ? 13.780 2.162 -21.486 1.00 92.19 97 LEU A O 1
ATOM 721 N N . ILE A 1 98 ? 14.610 2.517 -19.435 1.00 91.62 98 ILE A N 1
ATOM 722 C CA . ILE A 1 98 ? 15.174 3.842 -19.754 1.00 91.62 98 ILE A CA 1
ATOM 723 C C . ILE A 1 98 ? 16.249 3.743 -20.842 1.00 91.62 98 ILE A C 1
ATOM 725 O O . ILE A 1 98 ? 16.312 4.600 -21.725 1.00 91.62 98 ILE A O 1
ATOM 729 N N . VAL A 1 99 ? 17.105 2.717 -20.787 1.00 92.62 99 VAL A N 1
ATOM 730 C CA . VAL A 1 99 ? 18.126 2.485 -21.820 1.00 92.62 99 VAL A CA 1
ATOM 731 C C . VAL A 1 99 ? 17.457 2.232 -23.171 1.00 92.62 99 VAL A C 1
ATOM 733 O O . VAL A 1 99 ? 17.784 2.919 -24.137 1.00 92.62 99 VAL A O 1
ATOM 736 N N . ALA A 1 100 ? 16.468 1.339 -23.222 1.00 89.88 100 ALA A N 1
ATOM 737 C CA . ALA A 1 100 ? 15.728 1.033 -24.444 1.00 89.88 100 ALA A CA 1
ATOM 738 C C . ALA A 1 100 ? 14.958 2.251 -24.996 1.00 89.88 100 ALA A C 1
ATOM 740 O O . ALA A 1 100 ? 14.969 2.506 -26.201 1.00 89.88 100 ALA A O 1
ATOM 741 N N . GLU A 1 101 ? 14.318 3.040 -24.126 1.00 90.56 101 GLU A N 1
ATOM 742 C CA . GLU A 1 101 ? 13.632 4.288 -24.494 1.00 90.56 101 GLU A CA 1
ATOM 743 C C . GLU A 1 101 ? 14.612 5.285 -25.131 1.00 90.56 101 GLU A C 1
ATOM 745 O O . GLU A 1 101 ? 14.308 5.903 -26.156 1.00 90.56 101 GLU A O 1
ATOM 750 N N . ARG A 1 102 ? 15.818 5.404 -24.562 1.00 88.62 102 ARG A N 1
ATOM 751 C CA . ARG A 1 102 ? 16.874 6.273 -25.085 1.00 88.62 102 ARG A CA 1
ATOM 752 C C . ARG A 1 102 ? 17.388 5.794 -26.440 1.00 88.62 102 ARG A C 1
ATOM 754 O O . ARG A 1 102 ? 17.494 6.612 -27.349 1.00 88.62 102 ARG A O 1
ATOM 761 N N . GLU A 1 103 ? 17.682 4.508 -26.593 1.00 89.38 103 GLU A N 1
ATOM 762 C CA . GLU A 1 103 ? 18.117 3.932 -27.872 1.00 89.38 103 GLU A CA 1
ATOM 763 C C . GLU A 1 103 ? 17.084 4.184 -28.976 1.00 89.38 103 GLU A C 1
ATOM 765 O O . GLU A 1 103 ? 17.429 4.679 -30.049 1.00 89.38 103 GLU A O 1
ATOM 770 N N . ASN A 1 104 ? 15.802 3.960 -28.684 1.00 86.81 104 ASN A N 1
ATOM 771 C CA . ASN A 1 104 ? 14.720 4.193 -29.637 1.00 86.81 104 ASN A CA 1
ATOM 772 C C . ASN A 1 104 ? 14.598 5.679 -30.031 1.00 86.81 104 ASN A C 1
ATOM 774 O O . ASN A 1 104 ? 14.447 6.008 -31.204 1.00 86.81 104 ASN A O 1
ATOM 778 N N . SER A 1 105 ? 14.770 6.597 -29.073 1.00 82.38 105 SER A N 1
ATOM 779 C CA . SER A 1 105 ? 14.763 8.044 -29.347 1.00 82.38 105 SER A CA 1
ATOM 780 C C . SER A 1 105 ? 15.918 8.526 -30.234 1.00 82.38 105 SER A C 1
ATOM 782 O O . SER A 1 105 ? 15.809 9.585 -30.837 1.00 82.38 105 SER A O 1
ATOM 784 N N . THR A 1 106 ? 17.014 7.765 -30.325 1.00 81.94 106 THR A N 1
ATOM 785 C CA . THR A 1 106 ? 18.162 8.088 -31.192 1.00 81.94 106 THR A CA 1
ATOM 786 C C . THR A 1 106 ? 18.063 7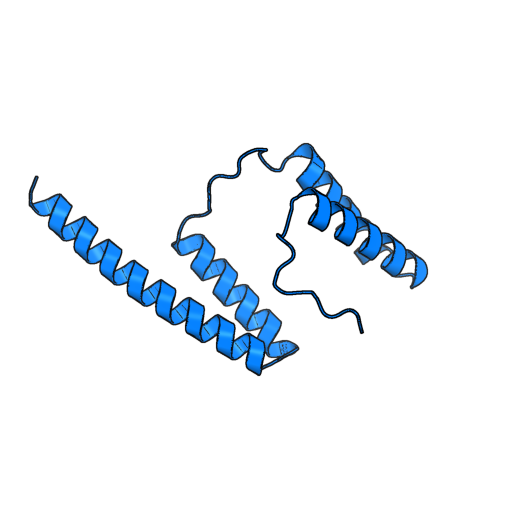.500 -32.602 1.00 81.94 106 THR A C 1
ATOM 788 O O . THR A 1 106 ? 18.904 7.806 -33.446 1.00 81.94 106 THR A O 1
ATOM 791 N N . LEU A 1 107 ? 17.060 6.654 -32.859 1.00 74.50 107 LEU A N 1
ATOM 792 C CA . LEU A 1 107 ? 16.780 6.055 -34.169 1.00 74.50 107 LEU A CA 1
ATOM 793 C C . LEU A 1 107 ? 15.763 6.865 -35.000 1.00 74.50 107 LEU A C 1
ATOM 795 O O . LEU A 1 107 ? 15.529 6.529 -36.163 1.00 74.50 107 LEU A O 1
ATOM 799 N N . HIS A 1 108 ? 15.180 7.918 -34.419 1.00 53.41 108 HIS A N 1
ATOM 800 C CA . HIS A 1 108 ? 14.233 8.851 -35.039 1.00 53.41 108 HIS A CA 1
ATOM 801 C C . HIS A 1 108 ? 14.819 10.263 -35.127 1.00 53.41 108 HIS A C 1
ATOM 803 O O . HIS A 1 108 ? 14.420 10.984 -36.069 1.00 53.41 108 HIS A O 1
#

pLDDT: mean 86.85, std 14.06, range [32.56, 97.31]

Organism: Rhizobium leguminosarum (NCBI:txid384)